Protein AF-A0A956NM57-F1 (afdb_monomer)

Mean predicted aligned error: 3.43 Å

Solvent-accessible surface area (backbone atoms only —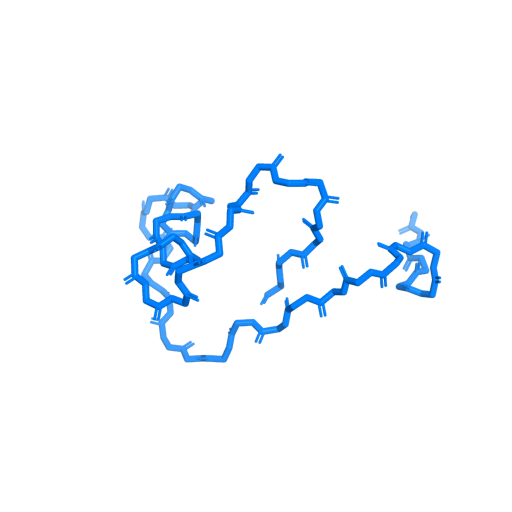 not comparable to full-atom values): 3085 Å² total; per-residue (Å²): 140,85,84,62,67,88,77,56,69,63,71,44,76,69,83,75,91,75,69,56,90,60,46,69,59,38,52,41,49,42,36,37,74,75,68,72,43,70,65,82,73,76,55,49,80,83

Structure (mmCIF, N/CA/C/O backbone):
data_AF-A0A956NM57-F1
#
_entry.id   AF-A0A956NM57-F1
#
loop_
_atom_site.group_PDB
_atom_site.id
_atom_site.type_symbol
_atom_site.label_atom_id
_atom_site.label_alt_id
_atom_site.label_comp_id
_atom_site.label_asym_id
_atom_site.label_entity_id
_atom_site.label_seq_id
_atom_site.pdbx_PDB_ins_cod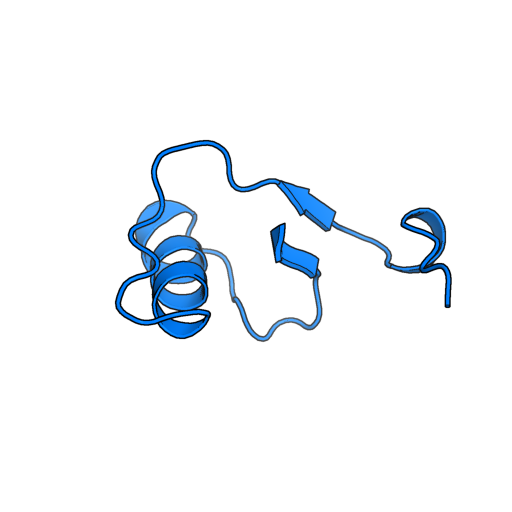e
_atom_site.Cartn_x
_atom_site.Cartn_y
_atom_site.Cartn_z
_atom_site.occupancy
_atom_site.B_iso_or_equiv
_atom_site.auth_seq_id
_atom_site.auth_comp_id
_atom_site.auth_asym_id
_atom_site.auth_atom_id
_atom_site.pdbx_PDB_model_num
ATOM 1 N N . MET A 1 1 ? 2.794 10.454 -20.393 1.00 70.50 1 MET A N 1
ATOM 2 C CA . MET A 1 1 ? 3.198 9.124 -19.893 1.00 70.50 1 MET A CA 1
ATOM 3 C C . MET A 1 1 ? 1.947 8.447 -19.371 1.00 70.50 1 MET A C 1
ATOM 5 O O . MET A 1 1 ? 1.293 9.032 -18.519 1.00 70.50 1 MET A O 1
ATOM 9 N N . THR A 1 2 ? 1.576 7.292 -19.918 1.00 87.12 2 THR A N 1
ATOM 10 C CA . THR A 1 2 ? 0.359 6.564 -19.527 1.00 87.12 2 THR A CA 1
ATOM 11 C C . THR A 1 2 ? 0.780 5.290 -18.820 1.00 87.12 2 THR A C 1
ATOM 13 O O . THR A 1 2 ? 1.575 4.531 -19.369 1.00 87.12 2 THR A O 1
ATOM 16 N N . ILE A 1 3 ? 0.271 5.065 -17.612 1.00 86.56 3 ILE A N 1
ATOM 17 C CA . ILE A 1 3 ? 0.498 3.824 -16.872 1.00 86.56 3 ILE A CA 1
ATOM 18 C C . ILE A 1 3 ? -0.708 2.922 -17.126 1.00 86.56 3 ILE A C 1
ATOM 20 O O . ILE A 1 3 ? -1.848 3.329 -16.898 1.00 86.56 3 ILE A O 1
ATOM 24 N N . ARG A 1 4 ? -0.471 1.707 -17.626 1.00 91.00 4 ARG A N 1
ATOM 25 C CA . ARG A 1 4 ? -1.525 0.705 -17.802 1.00 91.00 4 ARG A CA 1
ATOM 26 C C . ARG A 1 4 ? -1.679 -0.079 -16.505 1.00 91.00 4 ARG A C 1
ATOM 28 O O . ARG A 1 4 ? -0.772 -0.805 -16.119 1.00 91.00 4 ARG A O 1
ATOM 35 N N . LEU A 1 5 ? -2.834 0.053 -15.852 1.00 88.25 5 LEU A N 1
ATOM 36 C CA . LEU A 1 5 ? -3.150 -0.674 -14.613 1.00 88.25 5 LEU A CA 1
ATOM 37 C C . LEU A 1 5 ? -3.071 -2.198 -14.794 1.00 88.25 5 LEU A C 1
ATOM 39 O O . LEU A 1 5 ? -2.685 -2.898 -13.866 1.00 88.25 5 LEU A O 1
ATOM 43 N N . SER A 1 6 ? -3.367 -2.696 -16.001 1.00 88.88 6 SER A N 1
ATOM 44 C CA . SER A 1 6 ? -3.224 -4.112 -16.367 1.00 88.88 6 SER A CA 1
ATOM 45 C C . SER A 1 6 ? -1.810 -4.659 -16.177 1.00 88.88 6 SER A C 1
ATOM 47 O O . SER A 1 6 ? -1.647 -5.858 -15.982 1.00 88.88 6 SER A O 1
ATOM 49 N N . ASP A 1 7 ? -0.797 -3.793 -16.227 1.00 91.88 7 ASP A N 1
ATOM 50 C CA . ASP A 1 7 ? 0.611 -4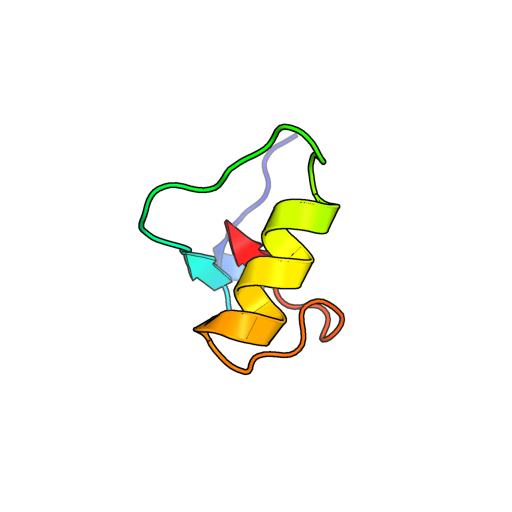.186 -16.173 1.00 91.88 7 ASP A CA 1
ATOM 51 C C . ASP A 1 7 ? 1.155 -4.157 -14.727 1.00 91.88 7 ASP A C 1
ATOM 53 O O . ASP A 1 7 ? 2.282 -4.579 -14.488 1.00 91.88 7 ASP A O 1
ATOM 57 N N . LEU A 1 8 ? 0.369 -3.662 -13.757 1.00 89.62 8 LEU A N 1
ATOM 58 C CA . LEU A 1 8 ? 0.788 -3.425 -12.364 1.00 89.62 8 LEU A CA 1
ATOM 59 C C . LEU A 1 8 ? 0.487 -4.596 -11.414 1.00 89.62 8 LEU A C 1
ATOM 61 O O . LEU A 1 8 ? 0.781 -4.516 -10.223 1.00 89.62 8 LEU A O 1
ATOM 65 N N . GLY A 1 9 ? -0.103 -5.683 -11.914 1.00 90.12 9 GLY A N 1
ATOM 66 C CA . GLY A 1 9 ? -0.522 -6.808 -11.082 1.00 90.12 9 GLY A CA 1
ATOM 67 C C . GLY A 1 9 ? -1.684 -6.431 -10.161 1.00 90.12 9 GLY A C 1
ATOM 68 O O . GLY A 1 9 ? -2.715 -5.942 -10.621 1.00 90.12 9 GLY A O 1
ATOM 69 N N . GLN A 1 10 ? -1.545 -6.700 -8.861 1.00 91.44 10 GLN A N 1
ATOM 70 C CA . GLN A 1 10 ? -2.601 -6.420 -7.892 1.00 91.44 10 GLN A CA 1
ATOM 71 C C . GLN A 1 10 ? -2.593 -4.947 -7.470 1.00 91.44 10 GLN A C 1
ATOM 73 O O . GLN A 1 10 ? -1.586 -4.424 -6.991 1.00 91.44 10 GLN A O 1
ATOM 78 N N . VAL A 1 11 ? -3.749 -4.301 -7.629 1.00 93.25 11 VAL A N 1
ATOM 79 C CA . VAL A 1 11 ? -3.978 -2.897 -7.278 1.00 93.25 11 VAL A CA 1
ATOM 80 C C . VAL A 1 11 ? -5.066 -2.826 -6.213 1.00 93.25 11 VAL A C 1
ATOM 82 O O . VAL A 1 11 ? -6.126 -3.435 -6.366 1.00 93.25 11 VAL A O 1
ATOM 85 N N . TYR A 1 12 ? -4.809 -2.070 -5.151 1.00 93.38 12 TYR A N 1
ATOM 86 C CA . TYR A 1 12 ? -5.761 -1.817 -4.076 1.00 93.38 12 TYR A CA 1
ATOM 87 C C . TYR A 1 12 ? -6.297 -0.393 -4.183 1.00 93.38 12 TYR A C 1
ATOM 89 O O . TYR A 1 12 ? -5.519 0.553 -4.260 1.00 93.38 12 TYR A O 1
ATOM 97 N N . LEU A 1 13 ? -7.622 -0.248 -4.167 1.00 92.62 13 LEU A N 1
ATOM 98 C CA . LEU A 1 13 ? -8.293 1.048 -4.091 1.00 92.62 13 LEU A CA 1
ATOM 99 C C . LEU A 1 13 ? -8.710 1.300 -2.639 1.00 92.62 13 LEU A C 1
ATOM 101 O O . LEU A 1 13 ? -9.589 0.615 -2.109 1.00 92.62 13 LEU A O 1
ATOM 105 N N . VAL A 1 14 ? -8.065 2.261 -1.988 1.00 91.06 14 VAL A N 1
ATOM 106 C CA . VAL A 1 14 ? -8.331 2.644 -0.604 1.00 91.06 14 VAL A CA 1
ATOM 107 C C . VAL A 1 14 ? -9.520 3.599 -0.576 1.00 91.06 14 VAL A C 1
ATOM 109 O O . VAL A 1 14 ? -9.411 4.806 -0.776 1.00 91.06 14 VAL A O 1
ATOM 112 N N . CYS A 1 15 ? -10.698 3.041 -0.315 1.00 90.38 15 CYS A N 1
ATOM 113 C CA . CYS A 1 15 ? -11.932 3.811 -0.223 1.00 90.38 15 CYS A CA 1
ATOM 114 C C . CYS A 1 15 ? -12.082 4.456 1.161 1.00 90.38 15 CYS A C 1
ATOM 116 O O . CYS A 1 15 ? -12.056 3.767 2.180 1.00 90.38 15 CYS A O 1
ATOM 118 N N . GLY A 1 16 ? -12.326 5.766 1.200 1.00 86.69 16 GLY A N 1
ATOM 119 C CA . GLY A 1 16 ? -12.651 6.486 2.431 1.00 86.69 16 GLY A CA 1
ATOM 120 C C . GLY A 1 16 ? -11.942 7.829 2.547 1.00 86.69 16 GLY A C 1
ATOM 121 O O . GLY A 1 16 ? -11.397 8.357 1.581 1.00 86.69 16 GLY A O 1
ATOM 122 N N . LYS A 1 17 ? -11.985 8.413 3.748 1.00 86.00 17 LYS A N 1
ATOM 123 C CA . LYS A 1 17 ? -11.312 9.682 4.032 1.00 86.00 17 LYS A CA 1
ATOM 124 C C . LYS A 1 17 ? -9.877 9.415 4.478 1.00 86.00 17 LYS A C 1
ATOM 126 O O . LYS A 1 17 ? -9.659 8.965 5.600 1.00 86.00 17 LYS A O 1
ATOM 131 N N . THR A 1 18 ? -8.921 9.774 3.631 1.00 87.06 18 THR A N 1
ATOM 132 C CA . THR A 1 18 ? -7.492 9.749 3.961 1.00 87.06 18 THR A CA 1
ATOM 133 C C . THR A 1 18 ? -7.029 11.155 4.315 1.00 87.06 18 THR A C 1
ATOM 135 O O . THR A 1 18 ? -7.227 12.106 3.558 1.00 87.06 18 THR A O 1
ATOM 138 N N . ASP A 1 19 ? -6.422 11.306 5.486 1.00 85.88 19 ASP A N 1
ATOM 139 C CA . ASP A 1 19 ? -5.826 12.570 5.898 1.00 85.88 19 ASP A CA 1
ATOM 140 C C . ASP A 1 19 ? -4.439 12.742 5.269 1.00 85.88 19 ASP A C 1
ATOM 142 O O . ASP A 1 19 ? -3.432 12.324 5.834 1.00 85.88 19 ASP A O 1
ATOM 146 N N . MET A 1 20 ? -4.384 13.393 4.106 1.00 89.00 20 MET A N 1
ATOM 147 C CA . MET A 1 20 ? -3.138 13.593 3.358 1.00 89.00 20 MET A CA 1
ATOM 148 C C . MET A 1 20 ? -2.248 14.729 3.893 1.00 89.00 20 MET A C 1
ATOM 150 O O . MET A 1 20 ? -1.314 15.136 3.203 1.00 89.00 20 MET A O 1
ATOM 154 N N . ARG A 1 21 ? -2.469 15.246 5.114 1.00 91.31 21 ARG A N 1
ATOM 155 C CA . ARG A 1 21 ? -1.571 16.254 5.722 1.00 91.31 21 ARG A CA 1
ATOM 156 C C . ARG A 1 21 ? -0.124 15.764 5.856 1.00 91.31 21 ARG A C 1
ATOM 158 O O . ARG A 1 21 ? 0.782 16.588 5.840 1.00 91.31 21 ARG A O 1
ATOM 165 N N . GLN A 1 22 ? 0.079 14.447 5.957 1.00 87.81 22 GLN A N 1
ATOM 166 C CA . GLN A 1 22 ? 1.397 13.791 5.952 1.00 87.81 22 GLN A CA 1
ATOM 167 C C . GLN A 1 22 ? 1.736 13.145 4.593 1.00 87.81 22 GLN A C 1
ATOM 169 O O . GLN A 1 22 ? 2.599 12.277 4.508 1.00 87.81 22 GLN A O 1
ATOM 174 N N . GLY A 1 23 ? 1.031 13.507 3.517 1.00 89.06 23 GLY A N 1
ATOM 175 C CA . GLY A 1 23 ? 1.272 12.963 2.180 1.00 89.06 23 GLY A CA 1
ATOM 176 C C . GLY A 1 23 ? 1.174 11.434 2.126 1.00 89.06 23 GLY A C 1
ATOM 177 O O . GLY A 1 23 ? 0.255 10.843 2.693 1.00 89.06 23 GLY A O 1
ATOM 178 N N . ILE A 1 24 ? 2.124 10.792 1.441 1.00 91.25 24 ILE A N 1
ATOM 179 C CA . ILE A 1 24 ? 2.122 9.338 1.209 1.00 91.25 24 ILE A CA 1
ATOM 180 C C . ILE A 1 24 ? 2.282 8.516 2.497 1.00 91.25 24 ILE A C 1
ATOM 182 O O . ILE A 1 24 ? 1.744 7.413 2.587 1.00 91.25 24 ILE A O 1
ATOM 186 N N . ASP A 1 25 ? 2.923 9.074 3.526 1.00 92.25 25 ASP A N 1
ATOM 187 C CA . ASP A 1 25 ? 3.131 8.383 4.802 1.00 92.25 25 ASP A CA 1
ATOM 188 C C . ASP A 1 25 ? 1.801 8.122 5.519 1.00 92.25 25 ASP A C 1
ATOM 190 O O . ASP A 1 25 ? 1.618 7.079 6.147 1.00 92.25 25 ASP A O 1
ATOM 194 N N . SER A 1 26 ? 0.829 9.030 5.364 1.00 92.44 26 SER A N 1
ATOM 195 C CA . SER A 1 26 ? -0.527 8.831 5.889 1.00 92.44 26 SER A CA 1
ATOM 196 C C . SER A 1 26 ? -1.235 7.640 5.240 1.00 92.44 26 SER A C 1
ATOM 198 O O . SER A 1 26 ? -1.905 6.872 5.930 1.00 92.44 26 SER A O 1
ATOM 200 N N . LEU A 1 27 ? -1.051 7.449 3.930 1.00 93.44 27 LEU A N 1
ATOM 201 C CA . LEU A 1 27 ? -1.623 6.331 3.189 1.00 93.44 27 LEU A CA 1
ATOM 202 C C . LEU A 1 27 ? -0.952 5.018 3.597 1.00 93.44 27 LEU A C 1
ATOM 204 O O . LEU A 1 27 ? -1.649 4.056 3.907 1.00 93.44 27 LEU A O 1
ATOM 208 N N . ALA A 1 28 ? 0.382 4.989 3.682 1.00 93.81 28 AL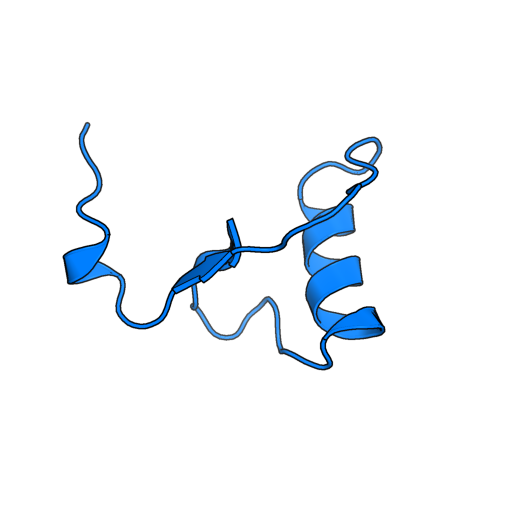A A N 1
ATOM 209 C CA . ALA A 1 28 ? 1.125 3.814 4.138 1.00 93.81 28 ALA A CA 1
ATOM 210 C C . ALA A 1 28 ? 0.726 3.405 5.567 1.00 93.81 28 ALA A C 1
ATOM 212 O O . ALA A 1 28 ? 0.525 2.221 5.853 1.00 93.81 28 ALA A O 1
ATOM 213 N N . TYR A 1 29 ? 0.538 4.388 6.455 1.00 93.94 29 TYR A N 1
ATOM 214 C CA . TYR A 1 29 ? 0.015 4.149 7.796 1.00 93.94 29 TYR A CA 1
ATOM 215 C C . TYR A 1 29 ? -1.388 3.537 7.760 1.00 93.94 29 TYR A C 1
ATOM 217 O O . TYR A 1 29 ? -1.657 2.596 8.504 1.00 93.94 29 TYR A O 1
ATOM 225 N N . LEU A 1 30 ? -2.279 4.029 6.899 1.00 93.69 30 LEU A N 1
ATOM 226 C CA . LEU A 1 30 ? -3.654 3.543 6.781 1.00 93.69 30 LEU A CA 1
ATOM 227 C C . LEU A 1 30 ? -3.698 2.103 6.236 1.00 93.69 30 LEU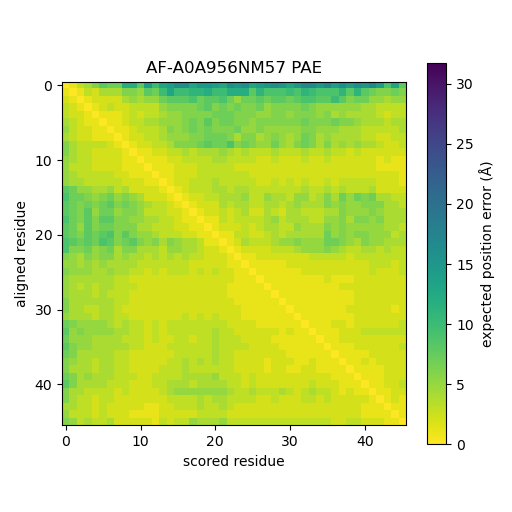 A C 1
ATOM 229 O O . LEU A 1 30 ? -4.350 1.245 6.831 1.00 93.69 30 LEU A O 1
ATOM 233 N N . VAL A 1 31 ? -2.921 1.812 5.187 1.00 94.19 31 VAL A N 1
ATOM 234 C CA . VAL A 1 31 ? -2.735 0.464 4.610 1.00 94.19 31 VAL A CA 1
ATOM 235 C C . VAL A 1 31 ? -2.302 -0.538 5.680 1.00 94.19 31 VAL A C 1
ATOM 237 O O . VAL A 1 31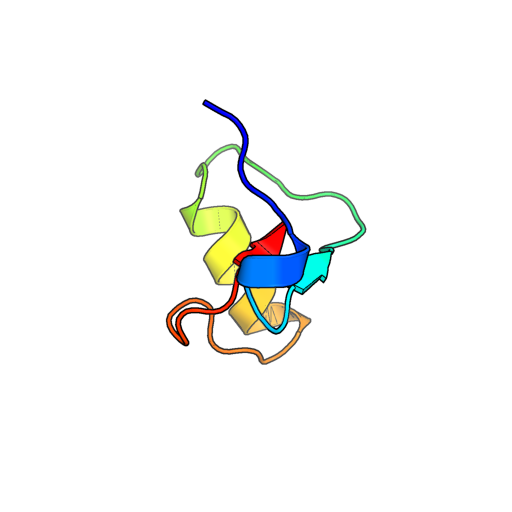 ? -2.901 -1.608 5.817 1.00 94.19 31 VAL A O 1
ATOM 240 N N . LYS A 1 32 ? -1.318 -0.159 6.500 1.00 94.62 32 LYS A N 1
ATOM 241 C CA . LYS A 1 32 ? -0.810 -1.012 7.574 1.00 94.62 32 LYS A CA 1
ATOM 242 C C . LYS A 1 32 ? -1.776 -1.141 8.751 1.00 94.62 32 LYS A C 1
ATOM 244 O O . LYS A 1 32 ? -1.986 -2.240 9.247 1.00 94.62 32 LYS A O 1
ATOM 249 N N . SER A 1 33 ? -2.339 -0.033 9.229 1.00 94.00 33 SER A N 1
ATOM 250 C CA . SER A 1 33 ? -3.096 0.000 10.490 1.00 94.00 33 SER A CA 1
ATOM 251 C C . SER A 1 33 ? -4.5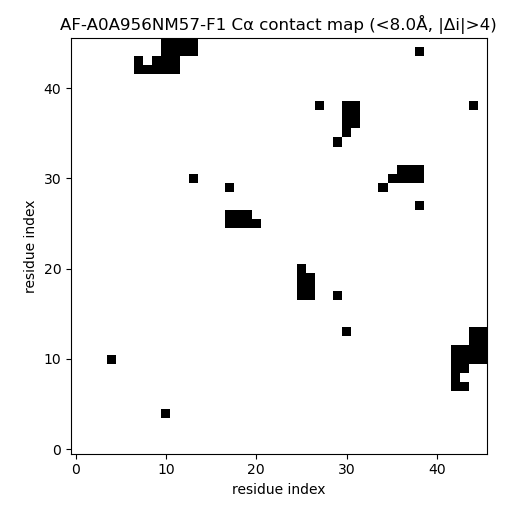51 -0.440 10.352 1.00 94.00 33 SER A C 1
ATOM 253 O O . SER A 1 33 ? -5.070 -1.066 11.271 1.00 94.00 33 SER A O 1
ATOM 255 N N . GLN A 1 34 ? -5.212 -0.128 9.234 1.00 92.81 34 GLN A N 1
ATOM 256 C CA . GLN A 1 34 ? -6.642 -0.409 9.050 1.00 92.81 34 GLN A CA 1
ATOM 257 C C . GLN A 1 34 ? -6.899 -1.661 8.216 1.00 92.81 34 GLN A C 1
ATOM 259 O O . GLN A 1 34 ? -7.855 -2.382 8.485 1.00 92.81 34 GLN A O 1
ATOM 264 N N . PHE A 1 35 ? -6.050 -1.933 7.224 1.00 92.62 35 PHE A N 1
ATOM 265 C CA . PHE A 1 35 ? -6.227 -3.075 6.323 1.00 92.62 35 PHE A CA 1
ATOM 266 C C . PHE A 1 35 ? -5.277 -4.239 6.617 1.00 92.62 35 PHE A C 1
ATOM 268 O O . PHE A 1 35 ? -5.445 -5.310 6.041 1.00 92.62 35 PHE A O 1
ATOM 275 N N . ASN A 1 36 ? -4.311 -4.055 7.527 1.00 94.94 36 ASN A N 1
ATOM 276 C CA . ASN A 1 36 ? -3.311 -5.062 7.890 1.00 94.94 36 ASN A CA 1
ATOM 277 C C . ASN A 1 36 ? -2.533 -5.603 6.670 1.00 94.94 36 ASN A C 1
ATOM 279 O O . ASN A 1 36 ? -2.187 -6.783 6.607 1.00 94.94 36 ASN A O 1
ATOM 283 N N . LEU A 1 37 ? -2.283 -4.729 5.690 1.00 94.94 37 LEU A N 1
ATOM 284 C CA . LEU A 1 37 ? -1.482 -5.005 4.497 1.00 94.94 37 LEU A CA 1
ATOM 285 C C . LEU A 1 37 ? -0.087 -4.383 4.637 1.00 94.94 37 LEU A C 1
ATOM 287 O O . LEU A 1 37 ? 0.112 -3.439 5.404 1.00 94.94 37 LEU A O 1
ATOM 291 N N . ASP A 1 38 ? 0.885 -4.899 3.885 1.00 95.06 38 ASP A N 1
ATOM 292 C CA . ASP A 1 38 ? 2.226 -4.316 3.824 1.00 95.06 38 ASP A CA 1
ATOM 293 C C . ASP A 1 38 ? 2.293 -3.232 2.730 1.00 95.06 38 ASP A C 1
ATOM 295 O O . ASP A 1 38 ? 2.223 -3.564 1.546 1.00 95.06 38 ASP A O 1
ATOM 299 N N . PRO A 1 39 ? 2.445 -1.938 3.069 1.00 93.38 39 PRO A N 1
ATOM 300 C CA . PRO A 1 39 ? 2.564 -0.875 2.071 1.00 93.38 39 PRO A CA 1
ATOM 301 C C . PRO A 1 39 ? 3.856 -0.952 1.235 1.00 93.38 39 PRO A C 1
ATOM 303 O O . PRO A 1 39 ? 3.944 -0.280 0.210 1.00 93.38 39 PRO A O 1
ATOM 306 N N . PHE A 1 40 ? 4.848 -1.758 1.637 1.00 93.44 40 PHE A N 1
ATOM 307 C CA . PHE A 1 40 ? 6.145 -1.891 0.956 1.00 93.44 40 PHE A CA 1
ATOM 308 C C . PHE A 1 40 ? 6.291 -3.177 0.137 1.00 93.44 40 PHE A C 1
ATOM 310 O O . PHE A 1 40 ? 7.363 -3.472 -0.387 1.00 93.44 40 PHE A O 1
ATOM 317 N N . SER A 1 41 ? 5.202 -3.915 -0.038 1.00 93.75 41 SER A N 1
ATOM 318 C CA . SER A 1 41 ? 5.151 -5.174 -0.778 1.00 93.75 41 SER A CA 1
ATOM 319 C C . SER A 1 41 ? 5.341 -5.039 -2.297 1.00 93.75 41 SER A C 1
ATOM 321 O O . SER A 1 41 ? 5.377 -6.046 -3.005 1.00 93.75 41 SER A O 1
ATOM 323 N N . GLY A 1 42 ? 5.420 -3.810 -2.819 1.00 91.19 42 GLY A N 1
ATOM 324 C CA . GLY A 1 42 ? 5.512 -3.522 -4.253 1.00 91.19 42 GLY A CA 1
ATOM 325 C C . GLY A 1 42 ? 4.167 -3.529 -4.986 1.00 91.19 42 GLY A C 1
ATOM 326 O O . GLY A 1 42 ? 4.151 -3.434 -6.211 1.00 91.19 42 GLY A O 1
ATOM 327 N N . GLN A 1 43 ? 3.044 -3.636 -4.266 1.00 93.19 43 GLN A N 1
ATOM 328 C CA . GLN A 1 43 ? 1.715 -3.414 -4.842 1.00 93.19 43 GLN A CA 1
ATOM 329 C C . GLN A 1 43 ? 1.378 -1.923 -4.924 1.00 93.19 43 GLN A C 1
ATOM 331 O O . GLN A 1 43 ? 1.927 -1.091 -4.202 1.00 93.19 43 GLN A O 1
ATOM 336 N N . VAL A 1 44 ? 0.443 -1.594 -5.814 1.00 93.81 44 VAL A N 1
ATOM 337 C CA . VAL A 1 44 ? -0.054 -0.228 -5.983 1.00 93.81 44 VAL A CA 1
ATOM 338 C C . VAL A 1 44 ? -1.257 -0.006 -5.071 1.00 93.81 44 VAL A C 1
ATOM 340 O O . VAL A 1 44 ? -2.217 -0.777 -5.105 1.00 93.81 44 VAL A O 1
ATOM 343 N N . TYR A 1 45 ? -1.209 1.080 -4.302 1.00 93.12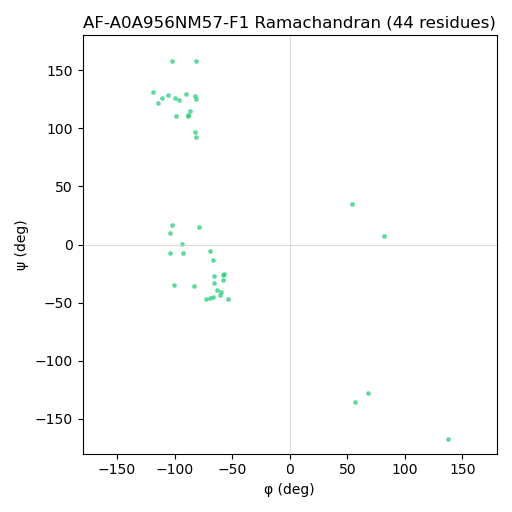 45 TYR A N 1
ATOM 344 C CA . TYR A 1 45 ? -2.300 1.565 -3.460 1.00 93.12 45 TYR A CA 1
ATOM 345 C C . TYR A 1 45 ? -2.773 2.917 -4.005 1.00 93.12 45 TYR A C 1
ATOM 347 O O . TYR A 1 45 ? -1.963 3.837 -4.141 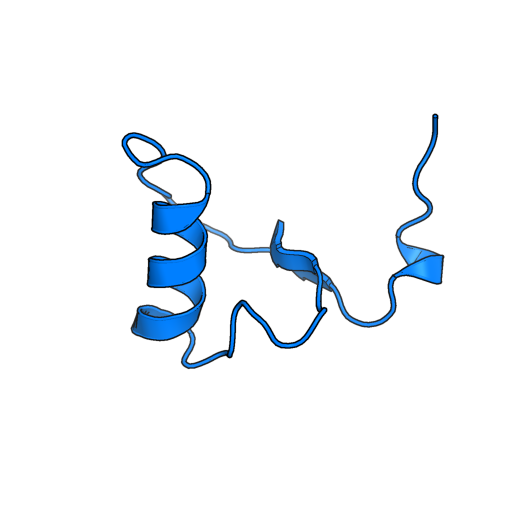1.00 93.12 45 TYR A O 1
ATOM 355 N N . LEU A 1 46 ? -4.057 3.001 -4.360 1.00 89.75 46 LEU A N 1
ATOM 356 C CA . LEU A 1 46 ? -4.719 4.172 -4.946 1.00 89.75 46 LEU A CA 1
ATOM 357 C C . LEU A 1 46 ? -5.717 4.791 -3.973 1.00 89.75 46 LEU A C 1
ATOM 359 O O . LEU A 1 46 ? -6.452 4.007 -3.334 1.00 89.75 46 LEU A O 1
#

Secondary structure (DSSP, 8-state):
----GGGS-SEE---S---GGGTHHHHHHHHHHHS---TTSS-EE-

Foldseek 3Di:
DDDDPVVQPDEAEDDDDFDCPVPVVSVQCCCCPVVVHHPPPSHHYD

Radius of gyration: 11.34 Å; Cα contacts (8 Å, |Δi|>4): 37; chains: 1; bounding box: 19×23×30 Å

Sequence (46 aa):
MTIRLSDLGQVYLVCGKTDMRQGIDSLAYLVKSQFNLDPFSGQVYL

pLDDT: mean 90.97, std 4.02, range [70.5, 95.06]